Protein AF-A0A958M303-F1 (afdb_monomer_lite)

Secondary structure (DSSP, 8-state):
-HHHHHHHHHHHHHHHH-TTHHHHHHHHHHHHHHHHHHH------S-------SS--HHHHHHHHHH-

Structure (mmCIF, N/CA/C/O backbone):
data_AF-A0A958M303-F1
#
_entry.id   AF-A0A958M303-F1
#
loop_
_atom_site.group_PDB
_atom_site.id
_atom_site.type_symbol
_atom_site.label_atom_id
_atom_site.label_alt_id
_atom_site.label_comp_id
_atom_site.label_asym_id
_atom_site.label_entity_id
_atom_site.label_seq_id
_atom_site.pdbx_PDB_ins_code
_atom_site.Cartn_x
_atom_site.Cartn_y
_atom_site.Cartn_z
_atom_site.occupancy
_atom_site.B_iso_or_equiv
_atom_site.auth_seq_id
_atom_site.auth_comp_id
_atom_site.auth_asym_id
_atom_site.auth_atom_id
_atom_site.pdbx_PDB_model_num
ATOM 1 N N . MET A 1 1 ? -7.070 -7.248 30.645 1.00 79.56 1 MET A N 1
ATOM 2 C CA . MET A 1 1 ? -7.921 -7.638 29.490 1.00 79.56 1 MET A CA 1
ATOM 3 C C . MET A 1 1 ? -9.310 -6.996 29.445 1.00 79.56 1 MET A C 1
ATOM 5 O O . MET A 1 1 ? -9.697 -6.577 28.364 1.00 79.56 1 MET A O 1
ATOM 9 N N . ARG A 1 2 ? -10.061 -6.869 30.554 1.00 89.81 2 ARG A N 1
ATOM 10 C CA . ARG A 1 2 ? -11.435 -6.304 30.534 1.00 89.81 2 ARG A CA 1
ATOM 11 C C . ARG A 1 2 ? -11.538 -4.889 29.943 1.00 89.81 2 ARG A C 1
ATOM 13 O O . ARG A 1 2 ? -12.460 -4.618 29.186 1.00 89.81 2 ARG A O 1
ATOM 20 N N . VAL A 1 3 ? -10.566 -4.023 30.238 1.00 94.88 3 VAL A N 1
ATOM 21 C CA . VAL A 1 3 ? -10.513 -2.643 29.716 1.00 94.88 3 VAL A CA 1
ATOM 22 C C . VAL A 1 3 ? -10.414 -2.617 28.187 1.00 94.88 3 VAL A C 1
ATOM 24 O O . VAL A 1 3 ? -11.167 -1.900 27.540 1.00 94.88 3 VAL A O 1
ATOM 27 N N . ILE A 1 4 ? -9.548 -3.453 27.602 1.00 95.75 4 ILE A N 1
ATOM 28 C CA . ILE A 1 4 ? -9.354 -3.542 26.144 1.00 95.75 4 ILE A CA 1
ATOM 29 C C . ILE A 1 4 ? -10.651 -3.979 25.455 1.00 95.75 4 ILE A C 1
ATOM 31 O O . ILE A 1 4 ? -11.081 -3.344 24.500 1.00 95.75 4 ILE A O 1
ATOM 35 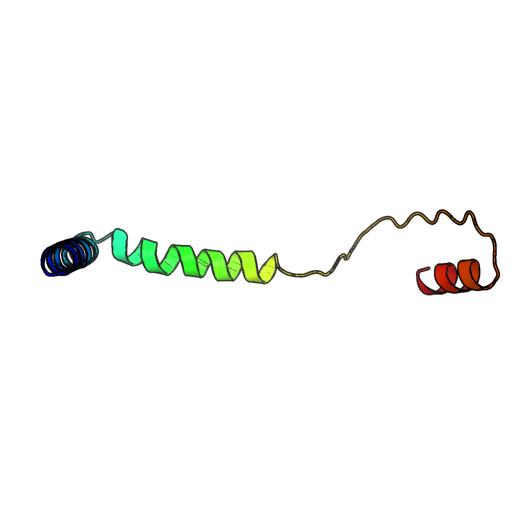N N . LEU A 1 5 ? -11.321 -5.009 25.982 1.00 96.19 5 LEU A N 1
ATOM 36 C CA . LEU A 1 5 ? -12.629 -5.453 25.484 1.00 96.19 5 LEU A CA 1
ATOM 37 C C . LEU A 1 5 ? -13.680 -4.337 25.524 1.00 96.19 5 LEU A C 1
ATOM 39 O O . LEU A 1 5 ? -14.493 -4.223 24.609 1.00 96.19 5 LEU A O 1
ATOM 43 N N . TYR A 1 6 ? -13.661 -3.499 26.559 1.00 97.00 6 TYR A N 1
ATOM 44 C CA . TYR A 1 6 ? -14.588 -2.375 26.678 1.00 97.00 6 TYR A CA 1
ATOM 45 C C . TYR A 1 6 ? -14.325 -1.295 25.620 1.00 97.00 6 TYR A C 1
ATOM 47 O O . TYR A 1 6 ? -15.264 -0.784 25.009 1.00 97.00 6 TYR A O 1
ATOM 55 N N . ILE A 1 7 ? -13.049 -0.991 25.366 1.00 96.69 7 ILE A N 1
ATOM 56 C CA . ILE A 1 7 ? -12.630 -0.045 24.325 1.00 96.69 7 ILE A CA 1
ATOM 57 C C . ILE A 1 7 ? -13.033 -0.572 22.945 1.00 96.69 7 ILE A C 1
ATOM 59 O O . ILE A 1 7 ? -13.666 0.151 22.185 1.00 96.69 7 ILE A O 1
ATOM 63 N N .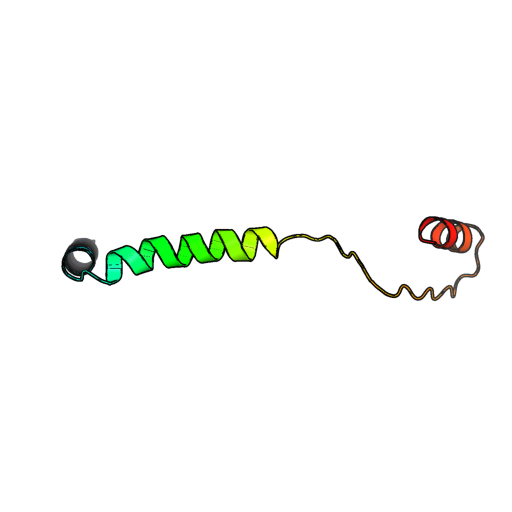 ILE A 1 8 ? -12.766 -1.847 22.653 1.00 95.69 8 ILE A N 1
ATOM 64 C CA . ILE A 1 8 ? -13.153 -2.474 21.383 1.00 95.69 8 ILE A CA 1
ATOM 65 C C . ILE A 1 8 ? -14.668 -2.361 21.167 1.00 95.69 8 ILE A C 1
ATOM 67 O O . ILE A 1 8 ? -15.107 -1.858 20.136 1.00 95.69 8 ILE A O 1
ATOM 71 N N . ASN A 1 9 ? -15.482 -2.747 22.154 1.00 96.69 9 ASN A N 1
ATOM 72 C CA . ASN A 1 9 ? -16.943 -2.650 22.045 1.00 96.69 9 ASN A CA 1
ATOM 73 C C . ASN A 1 9 ? -17.426 -1.215 21.775 1.00 96.69 9 ASN A C 1
ATOM 75 O O . ASN A 1 9 ? -18.370 -1.011 21.005 1.00 96.69 9 ASN A O 1
ATOM 79 N N . LYS A 1 10 ? -16.779 -0.216 22.389 1.00 95.94 10 LYS A N 1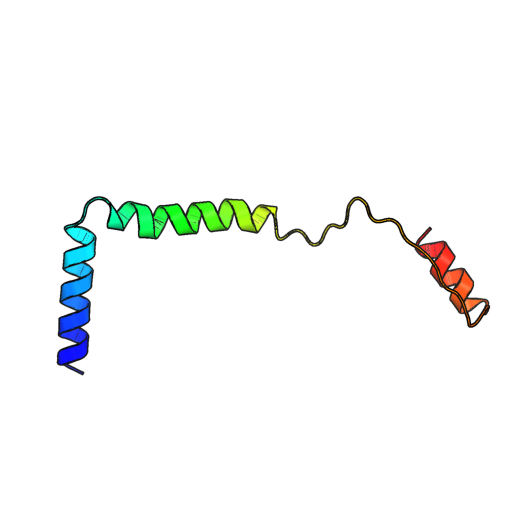
ATOM 80 C CA . LYS A 1 10 ? -17.077 1.199 22.148 1.00 95.94 10 LYS A CA 1
ATOM 81 C C . LYS A 1 10 ? -16.784 1.586 20.695 1.00 95.94 10 LYS A C 1
ATOM 83 O O . LYS A 1 10 ? -17.659 2.161 20.047 1.00 95.94 10 LYS A O 1
ATOM 88 N N . GLU A 1 11 ? -15.600 1.259 20.187 1.00 95.38 11 GLU A N 1
ATOM 89 C CA . GLU A 1 11 ? -15.184 1.628 18.828 1.00 95.38 11 GLU A CA 1
ATOM 90 C C . GLU A 1 11 ? -16.049 0.944 17.760 1.00 95.38 11 GLU A C 1
ATOM 92 O O . GLU A 1 11 ? -16.509 1.601 16.827 1.00 95.38 11 GLU A O 1
ATOM 97 N N . PHE A 1 12 ? -16.395 -0.336 17.937 1.00 94.56 12 PHE A N 1
ATOM 98 C CA . PHE A 1 12 ? -17.325 -1.023 17.032 1.00 94.56 12 PHE A CA 1
ATOM 99 C C . PHE A 1 12 ? -18.690 -0.335 16.994 1.00 94.56 12 PHE A C 1
ATOM 101 O O . PHE A 1 12 ? -19.211 -0.039 15.918 1.00 94.56 12 PHE A O 1
ATOM 108 N N . ARG A 1 13 ? -19.261 0.005 18.156 1.00 95.19 13 ARG A N 1
ATOM 109 C CA . ARG A 1 13 ? -20.532 0.741 18.209 1.00 95.19 13 ARG A CA 1
ATOM 110 C C . ARG A 1 13 ? -20.424 2.116 17.535 1.00 95.19 13 ARG A C 1
ATOM 112 O O . ARG A 1 13 ? -21.382 2.562 16.903 1.00 95.19 13 ARG A O 1
ATOM 119 N N . GLN A 1 14 ? -19.280 2.786 17.653 1.00 94.12 14 GLN A N 1
ATOM 120 C CA . GLN A 1 14 ? -19.021 4.067 16.999 1.00 94.12 14 GLN A CA 1
ATOM 121 C C . GLN A 1 14 ? -18.961 3.941 15.471 1.00 94.12 14 GLN A C 1
ATOM 123 O O . GLN A 1 14 ? -19.584 4.761 14.793 1.00 94.12 14 GLN A O 1
ATOM 128 N N . ILE A 1 15 ? -18.304 2.902 14.947 1.00 95.06 15 ILE A N 1
ATOM 129 C CA . ILE A 1 15 ? -18.251 2.601 13.508 1.00 95.06 15 ILE A CA 1
ATOM 130 C C . ILE A 1 15 ? -19.664 2.436 12.938 1.00 95.06 15 ILE A C 1
ATOM 132 O O . ILE A 1 15 ? -19.993 3.069 11.940 1.00 95.06 15 ILE A O 1
ATOM 136 N N . PHE A 1 16 ? -20.525 1.651 13.595 1.00 93.50 16 PHE A N 1
ATOM 137 C CA . PHE A 1 16 ? -21.897 1.432 13.116 1.00 93.50 16 PHE A CA 1
ATOM 138 C C . PHE A 1 16 ? -22.794 2.670 13.238 1.00 93.50 16 PHE A C 1
ATOM 140 O O . PHE A 1 16 ? -23.712 2.851 12.440 1.00 93.50 16 PHE A O 1
ATOM 147 N N . ARG A 1 17 ? -22.551 3.541 14.226 1.00 94.44 17 ARG A N 1
ATOM 148 C CA . ARG A 1 17 ? -23.336 4.771 14.419 1.00 94.44 17 ARG A CA 1
ATOM 149 C C . ARG A 1 17 ? -22.981 5.855 13.400 1.00 94.44 17 ARG A C 1
ATOM 151 O O . ARG A 1 17 ? -23.844 6.652 13.033 1.00 94.44 17 ARG A O 1
ATOM 158 N N . ASN A 1 18 ? -21.724 5.916 12.965 1.00 94.81 18 ASN A N 1
ATOM 159 C CA . ASN A 1 18 ? -21.281 6.890 11.979 1.00 94.81 18 ASN A CA 1
ATOM 160 C C . ASN A 1 18 ? -21.453 6.337 10.557 1.00 94.81 18 ASN A C 1
ATOM 162 O O . ASN A 1 18 ? -20.649 5.539 10.079 1.00 94.81 18 ASN A O 1
ATOM 166 N N . LYS A 1 19 ? -22.473 6.838 9.852 1.00 88.56 19 LYS A N 1
ATOM 167 C CA . LYS A 1 19 ? -22.823 6.418 8.486 1.00 88.56 19 LYS A CA 1
ATOM 168 C C . LYS A 1 19 ? -21.670 6.536 7.476 1.00 88.56 19 LYS A C 1
ATOM 170 O O . LYS A 1 19 ? -21.678 5.804 6.495 1.00 88.56 19 LYS A O 1
ATOM 175 N N . GLY A 1 20 ? -20.692 7.421 7.700 1.00 93.62 20 GLY A N 1
ATOM 176 C CA . GLY A 1 20 ? -19.535 7.588 6.811 1.00 93.62 20 GLY A CA 1
ATOM 177 C C . GLY A 1 20 ? -18.382 6.614 7.075 1.00 93.62 20 GLY A C 1
ATOM 178 O O . GLY A 1 20 ? -17.608 6.326 6.166 1.00 93.62 20 GLY A O 1
ATOM 179 N N . MET A 1 21 ? -18.269 6.062 8.288 1.00 95.19 21 MET A N 1
ATOM 180 C CA . MET A 1 21 ? -17.136 5.199 8.652 1.00 95.19 21 MET A CA 1
ATOM 181 C C . MET A 1 21 ? -17.185 3.846 7.946 1.00 95.19 21 MET A C 1
ATOM 183 O O . MET A 1 21 ? -16.158 3.381 7.464 1.00 95.19 21 MET A O 1
ATOM 187 N N . LEU A 1 22 ? -18.371 3.237 7.857 1.00 92.62 22 LEU A N 1
ATOM 188 C CA . LEU A 1 22 ? -18.554 1.952 7.178 1.00 92.62 22 LEU A CA 1
ATOM 189 C C . LEU A 1 22 ? -18.094 2.008 5.708 1.00 92.62 22 LEU A C 1
ATOM 191 O O . LEU A 1 22 ? -17.226 1.216 5.345 1.00 92.62 22 LEU A O 1
ATOM 195 N N . PRO A 1 23 ? -18.567 2.957 4.873 1.00 95.19 23 PRO A N 1
ATOM 196 C CA . PRO A 1 23 ? -18.051 3.125 3.519 1.00 95.19 23 PRO A CA 1
ATOM 197 C C . PRO A 1 23 ? -16.537 3.333 3.463 1.00 95.19 23 PRO A C 1
ATOM 199 O O . PRO A 1 23 ? -15.889 2.699 2.647 1.00 95.19 23 PRO A O 1
ATOM 202 N N . ILE A 1 24 ? -15.944 4.161 4.329 1.00 95.69 24 ILE A N 1
ATOM 203 C CA . ILE A 1 24 ? -14.492 4.419 4.298 1.00 95.69 24 ILE A CA 1
ATOM 204 C C . ILE A 1 24 ? -13.690 3.142 4.577 1.00 95.69 24 ILE A C 1
ATOM 206 O O . ILE A 1 24 ? -12.745 2.852 3.849 1.00 95.69 24 ILE A O 1
ATOM 210 N N . ILE A 1 25 ? -14.084 2.360 5.587 1.00 95.19 25 ILE A N 1
ATOM 211 C CA . ILE A 1 25 ? -13.389 1.123 5.978 1.00 95.19 25 ILE A CA 1
ATOM 212 C C . ILE A 1 25 ? -13.390 0.084 4.849 1.00 95.19 25 ILE A C 1
ATOM 214 O O . ILE A 1 25 ? -12.436 -0.678 4.742 1.00 95.19 25 ILE A O 1
ATOM 218 N N . PHE A 1 26 ? -14.423 0.049 4.002 1.00 95.62 26 PHE A N 1
ATOM 219 C CA . PHE A 1 26 ? -14.528 -0.944 2.926 1.00 95.62 26 PHE A CA 1
ATOM 220 C C . PHE A 1 26 ? -14.134 -0.404 1.548 1.00 95.62 26 PHE A C 1
ATOM 222 O O . PHE A 1 26 ? -13.375 -1.046 0.829 1.00 95.62 26 PHE A O 1
ATOM 229 N N . ILE A 1 27 ? -14.615 0.777 1.166 1.00 96.62 27 ILE A N 1
ATOM 230 C CA . ILE A 1 27 ? -14.411 1.344 -0.172 1.00 96.62 27 ILE A CA 1
ATOM 231 C C . ILE A 1 27 ? -12.965 1.787 -0.363 1.00 96.62 27 ILE A C 1
ATOM 233 O O . ILE A 1 27 ? -12.404 1.533 -1.425 1.00 96.62 27 ILE A O 1
ATOM 237 N N . LEU A 1 28 ? -12.342 2.422 0.637 1.00 96.00 28 LEU A N 1
ATOM 238 C CA . LEU A 1 28 ? -10.968 2.904 0.489 1.00 96.00 28 LEU A CA 1
ATOM 239 C C . LEU A 1 28 ? -9.985 1.740 0.245 1.00 96.00 28 LEU A C 1
ATOM 241 O O . LEU A 1 28 ? -9.240 1.821 -0.733 1.00 96.00 28 LEU A O 1
ATOM 245 N N . PRO A 1 29 ? -10.021 0.626 1.009 1.00 95.31 29 PRO A N 1
ATOM 246 C CA . PRO A 1 29 ? -9.203 -0.544 0.691 1.00 95.31 29 PRO A CA 1
ATOM 247 C C . PRO A 1 29 ? -9.549 -1.202 -0.648 1.00 95.31 29 PRO A C 1
ATOM 249 O O . PRO A 1 29 ? -8.649 -1.659 -1.343 1.00 95.31 29 PRO A O 1
ATOM 252 N N . LEU A 1 30 ? -10.824 -1.240 -1.051 1.00 96.12 30 LEU A N 1
ATOM 253 C CA . LEU A 1 30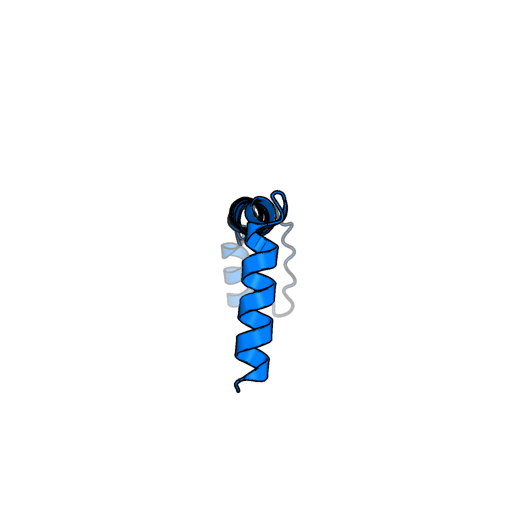 ? -11.209 -1.794 -2.356 1.00 96.12 30 LEU A CA 1
ATOM 254 C C . LEU A 1 30 ? -10.654 -0.963 -3.516 1.00 96.12 30 LEU A C 1
ATOM 256 O O . LEU A 1 30 ? -10.075 -1.520 -4.446 1.00 96.12 30 LEU A O 1
ATOM 260 N N . LEU A 1 31 ? -10.772 0.365 -3.442 1.00 95.75 31 LEU A N 1
ATOM 261 C CA . LEU A 1 31 ? -10.145 1.274 -4.401 1.00 95.75 31 LEU A CA 1
ATOM 262 C C . LEU A 1 31 ? -8.631 1.080 -4.421 1.00 95.75 31 LEU A C 1
ATOM 264 O O . LEU A 1 31 ? -8.036 1.012 -5.493 1.00 95.75 31 LEU A O 1
ATOM 268 N N . GLN A 1 32 ? -8.014 0.936 -3.249 1.00 93.50 32 GLN A N 1
ATOM 269 C CA . GLN A 1 32 ? -6.588 0.664 -3.139 1.00 93.50 32 GLN A CA 1
ATOM 270 C C . GLN A 1 32 ? -6.203 -0.650 -3.830 1.00 93.50 32 GLN A C 1
ATOM 272 O O . GLN A 1 32 ? -5.216 -0.661 -4.555 1.00 93.50 32 GLN A O 1
ATOM 277 N N . LEU A 1 33 ? -6.964 -1.733 -3.661 1.00 92.56 33 LEU A N 1
ATOM 278 C CA . LEU A 1 33 ? -6.698 -2.996 -4.356 1.00 92.56 33 LEU A CA 1
ATOM 279 C C . LEU A 1 33 ? -6.825 -2.844 -5.872 1.00 92.56 33 LEU A C 1
ATOM 281 O O . LEU A 1 33 ? -5.953 -3.313 -6.593 1.00 92.56 33 LEU A O 1
ATOM 285 N N . VAL A 1 34 ? -7.852 -2.150 -6.365 1.00 91.81 34 VAL A N 1
ATOM 286 C CA . VAL A 1 34 ? -8.026 -1.916 -7.808 1.00 91.81 34 VAL A CA 1
ATOM 287 C C . VAL A 1 34 ? -6.875 -1.082 -8.375 1.00 91.81 34 VAL A C 1
ATOM 289 O O . VAL A 1 34 ? -6.328 -1.418 -9.422 1.00 91.81 34 VAL A O 1
ATOM 292 N N . ILE A 1 35 ? -6.472 -0.008 -7.694 1.00 90.56 35 ILE A N 1
ATOM 293 C CA . ILE A 1 35 ? -5.398 0.874 -8.167 1.00 90.56 35 ILE A CA 1
ATOM 294 C C . ILE A 1 35 ? -4.042 0.166 -8.073 1.00 90.56 35 ILE A C 1
ATOM 296 O O . ILE A 1 35 ? -3.313 0.089 -9.061 1.00 90.56 35 ILE A O 1
ATOM 300 N N . LEU A 1 36 ? -3.703 -0.380 -6.902 1.00 88.12 36 LEU A N 1
ATOM 301 C CA . LEU A 1 36 ? -2.401 -1.003 -6.670 1.00 88.12 36 LEU A CA 1
ATOM 302 C C . LEU A 1 36 ? -2.239 -2.319 -7.426 1.00 88.12 36 LEU A C 1
ATOM 304 O O . LEU A 1 36 ? -1.132 -2.591 -7.868 1.00 88.12 36 LEU A O 1
ATOM 308 N N . SER A 1 37 ? -3.295 -3.112 -7.634 1.00 83.94 37 SER A N 1
ATOM 309 C CA . SER A 1 37 ? -3.190 -4.338 -8.439 1.00 83.94 37 SER A CA 1
ATOM 310 C C . SER A 1 37 ? -2.805 -4.041 -9.888 1.00 83.94 37 SER A C 1
ATOM 312 O O . SER A 1 37 ? -2.087 -4.834 -10.485 1.00 83.94 37 SER A O 1
ATOM 314 N N . ASN A 1 38 ? -3.259 -2.915 -10.446 1.00 79.88 38 ASN A N 1
ATOM 315 C CA . ASN A 1 38 ? -2.879 -2.495 -11.795 1.00 79.88 38 ASN A CA 1
ATOM 316 C C . ASN A 1 38 ? -1.480 -1.859 -11.836 1.00 79.88 38 ASN A C 1
ATOM 318 O O . ASN A 1 38 ? -0.792 -1.966 -12.841 1.00 79.88 38 ASN A O 1
ATOM 322 N N . ALA A 1 39 ? -1.050 -1.199 -10.755 1.00 76.62 39 ALA A N 1
ATOM 323 C CA . ALA A 1 39 ? 0.277 -0.586 -10.664 1.00 76.62 39 ALA A CA 1
ATOM 324 C C . ALA A 1 39 ? 1.391 -1.570 -10.253 1.00 76.62 39 ALA A C 1
ATOM 326 O O . ALA A 1 39 ? 2.563 -1.305 -10.502 1.00 76.62 39 ALA A O 1
ATOM 327 N N . ALA A 1 40 ? 1.052 -2.701 -9.628 1.00 75.62 40 ALA A N 1
ATOM 328 C CA . ALA A 1 40 ? 1.994 -3.725 -9.169 1.00 75.62 40 ALA A CA 1
ATOM 329 C C . ALA A 1 40 ? 2.478 -4.663 -10.293 1.00 75.62 40 ALA A C 1
ATOM 331 O O . ALA A 1 40 ? 2.850 -5.809 -10.039 1.00 75.62 40 ALA A O 1
ATOM 332 N N . THR A 1 41 ? 2.475 -4.202 -11.543 1.00 75.56 41 THR A N 1
ATOM 333 C CA . THR A 1 41 ? 3.095 -4.923 -12.654 1.00 75.56 41 THR A CA 1
ATOM 334 C C . THR A 1 41 ? 4.592 -4.624 -12.671 1.00 75.56 41 THR A C 1
ATOM 336 O O . THR A 1 41 ? 4.992 -3.467 -12.778 1.00 75.56 41 THR A O 1
ATOM 339 N N . TYR A 1 42 ? 5.433 -5.657 -12.634 1.00 69.19 42 TYR A N 1
ATOM 340 C CA . TYR A 1 42 ? 6.884 -5.523 -12.845 1.00 69.19 42 TYR A CA 1
ATOM 341 C C . TYR A 1 42 ? 7.266 -5.391 -14.332 1.00 69.19 42 TYR A C 1
ATOM 343 O O . TYR A 1 42 ? 8.433 -5.525 -14.695 1.00 69.19 42 TYR A O 1
ATOM 351 N N . GLU A 1 43 ? 6.287 -5.159 -15.206 1.00 74.75 43 GLU A N 1
ATOM 352 C CA . GLU A 1 43 ? 6.500 -5.030 -16.642 1.00 74.75 43 GLU A CA 1
ATOM 353 C C . GLU A 1 43 ? 7.093 -3.662 -16.974 1.00 74.75 43 GLU A C 1
ATOM 355 O O . GLU A 1 43 ? 6.430 -2.623 -16.940 1.00 74.75 43 GLU A O 1
ATOM 360 N N . ILE A 1 44 ? 8.379 -3.666 -17.313 1.00 73.50 44 ILE A N 1
ATOM 361 C CA . ILE A 1 44 ? 9.077 -2.497 -17.830 1.00 73.50 44 ILE A CA 1
ATOM 362 C C . ILE A 1 44 ? 8.893 -2.487 -19.351 1.00 73.50 44 ILE A C 1
ATOM 364 O O . ILE A 1 44 ? 9.680 -3.072 -20.087 1.00 73.50 44 ILE A O 1
ATOM 368 N N . ASN A 1 45 ? 7.829 -1.835 -19.822 1.00 75.56 45 ASN A N 1
ATOM 369 C CA . ASN A 1 45 ? 7.472 -1.824 -21.248 1.00 75.56 45 ASN A CA 1
ATOM 370 C C . ASN A 1 45 ? 8.348 -0.901 -22.108 1.00 75.56 45 ASN A C 1
ATOM 372 O O . ASN A 1 45 ? 8.409 -1.067 -23.322 1.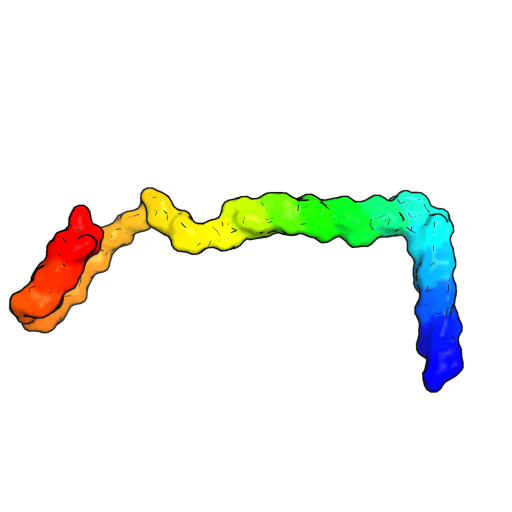00 75.56 45 ASN A O 1
ATOM 376 N N . ASN A 1 46 ? 9.001 0.098 -21.507 1.00 76.69 46 ASN A N 1
ATOM 377 C CA . ASN A 1 46 ? 9.805 1.062 -22.252 1.00 76.69 46 ASN A CA 1
ATOM 378 C C . ASN A 1 46 ? 10.944 1.604 -21.382 1.00 76.69 46 ASN A C 1
ATOM 380 O O . ASN A 1 46 ? 10.774 2.583 -20.654 1.00 76.69 46 ASN A O 1
ATOM 384 N N . ILE A 1 47 ? 12.102 0.946 -21.436 1.00 83.38 47 ILE A N 1
ATOM 385 C CA . ILE A 1 47 ? 13.327 1.401 -20.775 1.00 83.38 47 ILE A CA 1
ATOM 386 C C . ILE A 1 47 ? 14.457 1.497 -21.792 1.00 83.38 47 ILE A C 1
ATOM 388 O O . ILE A 1 47 ? 14.665 0.606 -22.612 1.00 83.38 47 ILE A O 1
ATOM 392 N N . SER A 1 48 ? 15.198 2.601 -21.729 1.00 84.19 48 SER A N 1
ATOM 393 C CA . SER A 1 48 ? 16.423 2.762 -22.504 1.00 84.19 48 SER A CA 1
ATOM 394 C C . SER A 1 48 ? 17.524 1.920 -21.863 1.00 84.19 48 SER A C 1
ATOM 396 O O . SER A 1 48 ? 18.012 2.261 -20.786 1.00 84.19 48 SER A O 1
ATOM 398 N N . PHE A 1 49 ? 17.927 0.832 -22.518 1.00 85.75 49 PHE A N 1
ATOM 399 C CA . PHE A 1 49 ? 19.074 0.030 -22.096 1.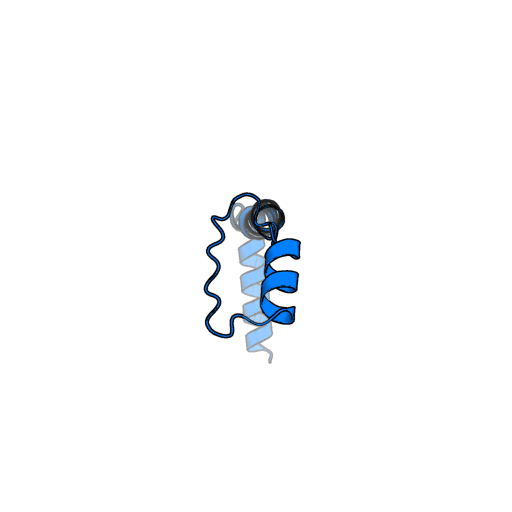00 85.75 49 PHE A CA 1
ATOM 400 C C . PHE A 1 49 ? 20.386 0.659 -22.580 1.00 85.75 49 PHE A C 1
ATOM 402 O O . PHE A 1 49 ? 20.529 1.003 -23.752 1.00 85.75 49 PHE A O 1
ATOM 409 N N . GLY A 1 50 ? 21.353 0.796 -21.672 1.00 90.56 50 GLY A N 1
ATOM 410 C CA . GLY A 1 50 ? 22.742 1.120 -21.987 1.00 90.56 50 GLY A CA 1
ATOM 411 C C . GLY A 1 50 ? 23.645 -0.024 -21.534 1.00 90.56 50 GLY A C 1
ATOM 412 O O . GLY A 1 50 ? 23.533 -0.474 -20.396 1.00 90.56 50 GLY A O 1
ATOM 413 N N . TYR A 1 51 ? 24.527 -0.496 -22.412 1.00 90.56 51 TYR A N 1
ATOM 414 C CA . TYR A 1 51 ? 25.474 -1.567 -22.103 1.00 90.56 51 TYR A CA 1
ATOM 415 C C . TYR A 1 51 ? 26.861 -0.975 -21.840 1.00 90.56 51 TYR A C 1
ATOM 417 O O . TYR A 1 51 ? 27.367 -0.208 -22.657 1.00 90.56 51 TYR A O 1
ATOM 425 N N . VAL A 1 52 ? 27.479 -1.341 -20.715 1.00 91.69 52 VAL A N 1
ATOM 426 C CA . VAL A 1 52 ? 28.875 -1.003 -20.398 1.00 91.69 52 VAL A CA 1
ATOM 427 C C . VAL A 1 52 ? 29.643 -2.309 -20.235 1.00 91.69 52 VAL A C 1
ATOM 429 O O . VAL A 1 52 ? 29.525 -2.980 -19.213 1.00 91.69 52 VAL A O 1
ATOM 432 N N . ASP A 1 53 ? 30.402 -2.680 -21.263 1.00 93.38 53 ASP A N 1
ATOM 433 C CA . ASP A 1 53 ? 31.234 -3.883 -21.269 1.00 93.38 53 ASP A CA 1
ATOM 434 C C . ASP A 1 53 ? 32.694 -3.500 -21.026 1.00 93.38 53 ASP A C 1
ATOM 436 O O . ASP A 1 53 ? 33.357 -2.985 -21.918 1.00 93.38 53 ASP A O 1
ATOM 440 N N . ASN A 1 54 ? 33.194 -3.725 -19.810 1.00 93.00 54 ASN A N 1
ATOM 441 C CA . ASN A 1 54 ? 34.609 -3.504 -19.492 1.00 93.00 54 ASN A CA 1
ATOM 442 C C . ASN A 1 54 ? 35.469 -4.748 -19.758 1.00 93.00 54 ASN A C 1
ATOM 444 O O . ASN A 1 54 ? 36.675 -4.625 -19.963 1.00 93.00 54 ASN A O 1
ATOM 448 N N . ASP A 1 55 ? 34.862 -5.936 -19.769 1.00 93.06 55 ASP A N 1
ATOM 449 C CA . ASP A 1 55 ? 35.559 -7.222 -19.866 1.00 93.06 55 ASP A CA 1
ATOM 450 C C . ASP A 1 55 ? 35.824 -7.617 -21.329 1.00 93.06 55 ASP A C 1
ATOM 452 O O . ASP A 1 55 ? 36.801 -8.295 -21.634 1.00 93.06 55 ASP A O 1
ATOM 456 N N . HIS A 1 56 ? 35.001 -7.142 -22.272 1.00 90.19 56 HIS A N 1
ATOM 457 C CA . HIS A 1 56 ? 35.176 -7.348 -23.717 1.00 90.19 56 HIS A CA 1
ATOM 458 C C . HIS A 1 56 ? 35.342 -8.828 -24.110 1.00 90.19 56 HIS A C 1
ATOM 460 O O . HIS A 1 56 ? 35.941 -9.151 -25.147 1.00 90.19 56 HIS A O 1
ATOM 466 N N . THR A 1 57 ? 34.805 -9.746 -23.307 1.00 95.69 57 THR A N 1
ATOM 467 C CA . THR A 1 57 ? 34.874 -11.188 -23.536 1.00 95.69 57 THR A CA 1
ATOM 468 C C . THR A 1 57 ? 33.768 -11.660 -24.475 1.00 95.69 57 THR A C 1
ATOM 470 O O . THR A 1 57 ? 32.740 -11.009 -24.669 1.00 95.69 57 THR A O 1
ATOM 473 N N . HIS A 1 58 ? 33.962 -12.838 -25.073 1.00 93.81 58 HIS A N 1
ATOM 474 C CA . HIS A 1 58 ? 32.929 -13.471 -25.897 1.00 93.81 58 HIS A CA 1
ATOM 475 C C . HIS A 1 58 ? 31.646 -13.755 -25.113 1.00 93.81 58 HIS A C 1
ATOM 477 O O . HIS A 1 58 ? 30.555 -13.612 -25.655 1.00 93.81 58 HIS A O 1
ATOM 483 N N . THR A 1 59 ? 31.772 -14.119 -23.839 1.00 94.06 59 THR A N 1
ATOM 484 C CA . THR A 1 59 ? 30.643 -14.334 -22.931 1.00 94.06 59 THR A CA 1
ATOM 485 C C . THR A 1 59 ? 29.887 -13.042 -22.641 1.00 94.06 59 THR A C 1
ATOM 487 O O . THR A 1 59 ? 28.660 -13.055 -22.684 1.00 94.06 59 THR A O 1
ATOM 490 N N . SER A 1 60 ? 30.597 -11.929 -22.415 1.00 93.94 60 SER A N 1
ATOM 491 C CA . SER A 1 60 ? 29.984 -10.610 -22.203 1.00 93.94 60 SER A CA 1
ATOM 492 C C . SER A 1 60 ? 29.210 -10.141 -23.443 1.00 93.94 60 SER A C 1
ATOM 494 O O . SER A 1 60 ? 28.024 -9.821 -23.358 1.00 93.94 60 SER A O 1
ATOM 496 N N . ARG A 1 61 ? 29.817 -10.238 -24.635 1.00 92.88 61 ARG A N 1
ATOM 497 C CA . ARG A 1 61 ? 29.148 -9.904 -25.907 1.00 92.88 61 ARG A CA 1
ATOM 498 C C . ARG A 1 61 ? 27.934 -10.786 -26.203 1.00 92.88 61 ARG A C 1
ATOM 500 O O . ARG A 1 61 ? 26.885 -10.269 -26.568 1.00 92.88 61 ARG A O 1
ATOM 507 N N . ALA A 1 62 ? 28.047 -12.097 -25.985 1.00 94.50 62 ALA A N 1
ATOM 508 C CA . ALA A 1 62 ? 26.932 -13.026 -26.178 1.00 94.50 62 ALA A CA 1
ATOM 509 C C . ALA A 1 62 ? 25.765 -12.768 -25.210 1.00 94.50 62 ALA A C 1
ATOM 511 O O . ALA A 1 62 ? 24.625 -13.111 -25.520 1.00 94.50 62 ALA A O 1
ATOM 512 N N . LEU A 1 63 ? 26.035 -12.191 -24.035 1.00 92.81 63 LEU A N 1
ATOM 513 C CA . LEU A 1 63 ? 24.996 -11.759 -23.107 1.00 92.81 63 LEU A CA 1
ATOM 514 C C . LEU A 1 63 ? 24.293 -10.502 -23.626 1.00 92.81 63 LEU A C 1
ATOM 516 O O . LEU A 1 63 ? 23.068 -10.485 -23.671 1.00 92.81 63 LEU A O 1
ATOM 520 N N . ILE A 1 64 ? 25.049 -9.492 -24.064 1.00 93.31 64 ILE A N 1
ATOM 521 C CA . ILE A 1 64 ? 24.504 -8.246 -24.631 1.00 93.31 64 ILE A CA 1
ATOM 522 C C . ILE A 1 64 ? 23.603 -8.537 -25.839 1.00 93.31 64 ILE A C 1
ATOM 524 O O . ILE A 1 64 ? 22.496 -8.009 -25.910 1.00 93.31 64 ILE A O 1
ATOM 528 N N . ASP A 1 65 ? 24.020 -9.436 -26.733 1.00 91.88 65 ASP A N 1
ATOM 529 C CA . ASP A 1 65 ? 23.238 -9.826 -27.916 1.00 91.88 65 ASP A CA 1
ATOM 530 C C . ASP A 1 65 ? 21.899 -10.503 -27.578 1.00 91.88 65 ASP A C 1
ATOM 532 O O . ASP A 1 65 ? 20.997 -10.505 -28.408 1.00 91.88 65 ASP A O 1
ATOM 536 N N . LYS A 1 66 ? 21.733 -11.065 -26.373 1.00 90.06 66 LYS A N 1
ATOM 537 C CA . LYS A 1 66 ? 20.448 -11.636 -25.928 1.00 90.06 66 LYS A CA 1
ATOM 538 C C . LYS A 1 66 ? 19.461 -10.597 -25.401 1.00 90.06 66 LYS A C 1
ATOM 540 O O . LYS A 1 66 ? 18.278 -10.906 -25.300 1.00 90.06 66 LYS A O 1
ATOM 545 N N . PHE A 1 67 ? 19.947 -9.425 -24.998 1.00 85.12 67 PHE A N 1
ATOM 546 C CA . PHE A 1 67 ? 19.125 -8.324 -24.485 1.00 85.12 67 PHE A CA 1
ATOM 547 C C . PHE A 1 67 ? 18.844 -7.249 -25.548 1.00 85.12 67 PHE A C 1
ATOM 549 O O . PHE A 1 67 ? 18.058 -6.334 -25.296 1.00 85.12 67 PHE A O 1
ATOM 556 N N . ARG A 1 68 ? 19.494 -7.344 -26.713 1.00 77.62 68 ARG A N 1
ATOM 557 C CA . ARG A 1 68 ? 19.243 -6.519 -27.897 1.00 77.62 68 ARG A CA 1
ATOM 558 C C . ARG A 1 68 ? 18.074 -7.064 -28.711 1.00 77.62 68 ARG A C 1
ATOM 560 O O . ARG A 1 68 ? 17.342 -6.215 -29.263 1.00 77.62 68 ARG A O 1
#

pLDDT: mean 90.24, std 7.12, range [69.19, 97.0]

Sequence (68 aa):
MRVILYIINKEFRQIFRNKGMLPIIFILPLLQLVILSNAATYEINNISFGYVDNDHTHTSRALIDKFR

Radius of gyration: 26.81 Å; chains: 1; bounding box: 59×22×58 Å

Foldseek 3Di:
DVVVVVVVVVVVVVCVVDPPNVCCVPVVVVVVCVVVVVVVDPDPPDDDDDDDDPPPDPVSVVVVVVVD